Protein AF-A0A520L4H6-F1 (afdb_monomer)

Structure (mmCIF, N/CA/C/O backbone):
data_AF-A0A520L4H6-F1
#
_entry.id   AF-A0A520L4H6-F1
#
loop_
_atom_site.group_PDB
_atom_site.id
_atom_site.type_symbol
_atom_site.label_atom_id
_atom_site.label_alt_id
_atom_site.label_comp_id
_atom_site.label_asym_id
_atom_site.label_entity_id
_atom_site.label_seq_id
_atom_site.pdbx_PDB_ins_code
_atom_site.Cartn_x
_atom_site.Cartn_y
_atom_site.Cartn_z
_atom_site.occupancy
_atom_site.B_iso_or_equiv
_atom_site.auth_seq_id
_atom_site.auth_comp_id
_atom_site.auth_asym_id
_atom_site.auth_atom_id
_atom_site.pdbx_PDB_model_num
ATOM 1 N N . MET A 1 1 ? -14.475 72.567 18.106 1.00 35.28 1 MET A N 1
ATOM 2 C CA . MET A 1 1 ? -13.645 71.360 18.279 1.00 35.28 1 MET A CA 1
ATOM 3 C C . MET A 1 1 ? -13.541 70.676 16.915 1.00 35.28 1 MET A C 1
ATOM 5 O O . MET A 1 1 ? -14.540 70.161 16.457 1.00 35.28 1 MET A O 1
ATOM 9 N N . ILE A 1 2 ? -12.368 70.791 16.267 1.00 35.75 2 ILE A N 1
ATOM 10 C CA . ILE A 1 2 ? -11.735 69.817 15.341 1.00 35.75 2 ILE A CA 1
ATOM 11 C C . ILE A 1 2 ? -12.439 69.470 13.995 1.00 35.75 2 ILE A C 1
ATOM 13 O O . ILE A 1 2 ? -13.467 68.817 14.013 1.00 35.75 2 ILE A O 1
ATOM 17 N N . ARG A 1 3 ? -11.766 69.852 12.873 1.00 33.22 3 ARG A N 1
ATOM 18 C CA . ARG A 1 3 ? -11.498 69.160 11.561 1.00 33.22 3 ARG A CA 1
ATOM 19 C C . ARG A 1 3 ? -12.644 68.388 10.855 1.00 33.22 3 ARG A C 1
ATOM 21 O O . ARG A 1 3 ? -13.440 67.751 11.507 1.00 33.22 3 ARG A O 1
ATOM 28 N N . SER A 1 4 ? -12.744 68.192 9.536 1.00 34.88 4 SER A N 1
ATOM 29 C CA . SER A 1 4 ? -12.069 68.582 8.285 1.00 34.88 4 SER A CA 1
ATOM 30 C C . SER A 1 4 ? -12.858 67.876 7.147 1.00 34.88 4 SER A C 1
ATOM 32 O O . SER A 1 4 ? -13.263 66.732 7.330 1.00 34.88 4 SER A O 1
ATOM 34 N N . MET A 1 5 ? -13.057 68.513 5.982 1.00 36.38 5 MET A N 1
ATOM 35 C CA . MET A 1 5 ? -13.335 67.859 4.665 1.00 36.38 5 MET A CA 1
ATOM 36 C C . MET A 1 5 ? -12.128 66.965 4.240 1.00 36.38 5 MET A C 1
ATOM 38 O O . MET A 1 5 ? -11.129 67.064 4.965 1.00 36.38 5 MET A O 1
ATOM 42 N N . PRO A 1 6 ? -12.073 66.175 3.118 1.00 46.31 6 PRO A N 1
ATOM 43 C CA . PRO A 1 6 ? -12.830 66.168 1.827 1.00 46.31 6 PRO A CA 1
ATOM 44 C C . PRO A 1 6 ? -13.232 64.737 1.307 1.00 46.31 6 PRO A C 1
ATOM 46 O O . PRO A 1 6 ? -12.865 63.746 1.918 1.00 46.31 6 PRO A O 1
ATOM 49 N N . ARG A 1 7 ? -14.174 64.523 0.363 1.00 41.97 7 ARG A N 1
ATOM 50 C CA . ARG A 1 7 ? -14.189 64.617 -1.133 1.00 41.97 7 ARG A CA 1
ATOM 51 C C . ARG A 1 7 ? -13.374 63.529 -1.894 1.00 41.97 7 ARG A C 1
ATOM 53 O O . ARG A 1 7 ? -12.251 63.251 -1.503 1.00 41.97 7 ARG A O 1
ATOM 60 N N . TYR A 1 8 ? -13.941 63.070 -3.033 1.00 40.53 8 TYR A N 1
ATOM 61 C CA . TYR A 1 8 ? -13.426 62.214 -4.147 1.00 40.53 8 TYR A CA 1
ATOM 62 C C . TYR A 1 8 ? -13.759 60.704 -4.061 1.00 40.53 8 TYR A C 1
ATOM 64 O O . TYR A 1 8 ? -13.377 60.044 -3.109 1.00 40.53 8 TYR A O 1
ATOM 72 N N . LEU A 1 9 ? -14.671 60.154 -4.885 1.00 43.91 9 LEU A N 1
ATOM 73 C CA . LEU A 1 9 ? -14.605 59.814 -6.329 1.00 43.91 9 LEU A CA 1
ATOM 74 C C . LEU A 1 9 ? -13.539 58.741 -6.628 1.00 43.91 9 LEU A C 1
ATOM 76 O O . LEU A 1 9 ? -12.368 59.035 -6.432 1.00 43.91 9 LEU A O 1
ATOM 80 N N . ILE A 1 10 ? -13.964 57.563 -7.130 1.00 42.53 10 ILE A N 1
ATOM 81 C CA . ILE A 1 10 ? -13.317 56.667 -8.130 1.00 42.53 10 ILE A CA 1
ATOM 82 C C . ILE A 1 10 ? -13.748 55.190 -7.932 1.00 42.53 10 ILE A C 1
ATOM 84 O O . ILE A 1 10 ? -13.611 54.614 -6.857 1.00 42.53 10 ILE A O 1
ATOM 88 N N . LEU A 1 11 ? -14.268 54.603 -9.018 1.00 46.91 11 LEU A N 1
ATOM 89 C CA . LEU A 1 11 ? -14.506 53.171 -9.271 1.00 46.91 11 LEU A CA 1
ATOM 90 C C . LEU A 1 11 ? -13.249 52.311 -9.001 1.00 46.91 11 LEU A C 1
ATOM 92 O O . LEU A 1 11 ? -12.161 52.701 -9.424 1.00 46.91 11 LEU A O 1
ATOM 96 N N . PRO A 1 12 ? -13.395 51.087 -8.465 1.00 46.12 12 PRO A N 1
ATOM 97 C CA . PRO A 1 12 ? -12.777 49.932 -9.135 1.00 46.12 12 PRO A CA 1
ATOM 98 C C . PRO A 1 12 ? -13.739 48.720 -9.175 1.00 46.12 12 PRO A C 1
ATOM 100 O O . PRO A 1 12 ? -14.424 48.435 -8.203 1.00 46.12 12 PRO A O 1
ATOM 103 N N . ILE A 1 13 ? -14.007 48.106 -10.332 1.00 40.56 13 ILE A N 1
ATOM 104 C CA . ILE A 1 13 ? -13.192 47.069 -10.999 1.00 40.56 13 ILE A CA 1
ATOM 105 C C . ILE A 1 13 ? -13.367 45.671 -10.349 1.00 40.56 13 ILE A C 1
ATOM 107 O O . ILE A 1 13 ? -13.188 45.507 -9.150 1.00 40.56 13 ILE A O 1
ATOM 111 N N . LEU A 1 14 ? -13.631 44.672 -11.211 1.00 41.94 14 LEU A N 1
ATOM 112 C CA . LEU A 1 14 ? -13.517 43.212 -11.006 1.00 41.94 14 LEU A CA 1
ATOM 113 C C . LEU A 1 14 ? -14.647 42.494 -10.234 1.00 41.94 14 LEU A C 1
ATOM 115 O O . LEU A 1 14 ? -14.439 41.869 -9.201 1.00 41.94 14 LEU A O 1
ATOM 119 N N . TYR A 1 15 ? -15.834 42.443 -10.848 1.00 44.38 15 TYR A N 1
ATOM 120 C CA . TYR A 1 15 ? -16.673 41.240 -10.765 1.00 44.38 15 TYR A CA 1
ATOM 121 C C . TYR A 1 15 ? -16.003 40.134 -11.590 1.00 44.38 15 TYR A C 1
ATOM 123 O O . TYR A 1 15 ? -16.003 40.189 -12.818 1.00 44.38 15 TYR A O 1
ATOM 131 N N . GLY A 1 16 ? -15.407 39.145 -10.931 1.00 44.25 16 GLY A N 1
ATOM 132 C CA . GLY A 1 16 ? -14.827 37.996 -11.618 1.00 44.25 16 GLY A CA 1
ATOM 133 C C . GLY A 1 16 ? -14.091 37.068 -10.667 1.00 44.25 16 GLY A C 1
ATOM 134 O O . GLY A 1 16 ? -12.909 37.261 -10.420 1.00 44.25 16 GLY A O 1
ATOM 135 N N . LEU A 1 17 ? -14.805 36.039 -10.203 1.00 39.75 17 LEU A N 1
ATOM 136 C CA . LEU A 1 17 ? -14.300 34.881 -9.458 1.00 39.75 17 LEU A CA 1
ATOM 137 C C . LEU A 1 17 ? -14.046 35.086 -7.950 1.00 39.75 17 LEU A C 1
ATOM 139 O O . LEU A 1 17 ? -12.957 34.862 -7.430 1.00 39.75 17 LEU A O 1
ATOM 143 N N . CYS A 1 18 ? -15.110 35.409 -7.212 1.00 31.81 18 CYS A N 1
ATOM 144 C CA . CYS A 1 18 ? -15.204 34.992 -5.816 1.00 31.81 18 CYS A CA 1
ATOM 145 C C . CYS A 1 18 ? -15.514 33.487 -5.817 1.00 31.81 18 CYS A C 1
ATOM 147 O O . CYS A 1 18 ? -16.662 33.087 -6.002 1.00 31.81 18 CYS A O 1
ATOM 149 N N . VAL A 1 19 ? -14.488 32.642 -5.687 1.00 36.62 19 VAL A N 1
ATOM 150 C CA . VAL A 1 19 ? -14.709 31.253 -5.271 1.00 36.62 19 VAL A CA 1
ATOM 151 C C . VAL A 1 19 ? -15.153 31.336 -3.816 1.00 36.62 19 VAL A C 1
ATOM 153 O O . VAL A 1 19 ? -14.332 31.469 -2.911 1.00 36.62 19 VAL A O 1
ATOM 156 N N . MET A 1 20 ? -16.468 31.328 -3.602 1.00 33.25 20 MET A N 1
ATOM 157 C CA . MET A 1 20 ? -17.040 30.944 -2.321 1.00 33.25 20 MET A CA 1
ATOM 158 C C . MET A 1 20 ? -16.609 29.500 -2.069 1.00 33.25 20 MET A C 1
ATOM 160 O O . MET A 1 20 ? -17.202 28.562 -2.597 1.00 33.25 20 MET A O 1
ATOM 164 N N . VAL A 1 21 ? -15.527 29.327 -1.311 1.00 42.03 21 VAL A N 1
ATOM 165 C CA . VAL A 1 21 ? -15.292 28.075 -0.599 1.00 42.03 21 VAL A CA 1
ATOM 166 C C . VAL A 1 21 ? -16.391 28.024 0.448 1.00 42.03 21 VAL A C 1
ATOM 168 O O . VAL A 1 21 ? -16.353 28.757 1.436 1.00 42.03 21 VAL A O 1
ATOM 171 N N . ASP A 1 22 ? -17.418 27.237 0.150 1.00 36.25 22 ASP A N 1
ATOM 172 C CA . ASP A 1 22 ? -18.454 26.856 1.092 1.00 36.25 22 ASP A CA 1
ATOM 173 C C . ASP A 1 22 ? -17.757 26.251 2.319 1.00 36.25 22 ASP A C 1
ATOM 175 O O . ASP A 1 22 ? -17.214 25.147 2.286 1.00 36.25 22 ASP A O 1
ATOM 179 N N . ALA A 1 23 ? -17.659 27.044 3.386 1.00 44.75 23 ALA A N 1
ATOM 180 C CA . ALA A 1 23 ? -17.136 26.638 4.683 1.00 44.75 23 ALA A CA 1
ATOM 181 C C . ALA A 1 23 ? -18.226 25.851 5.426 1.00 44.75 23 ALA A C 1
ATOM 183 O O . ALA A 1 23 ? -18.702 26.262 6.485 1.00 44.75 23 ALA A O 1
ATOM 184 N N . GLY A 1 24 ? -18.664 24.758 4.806 1.00 41.88 24 GLY A N 1
ATOM 185 C CA . GLY A 1 24 ? -19.858 24.018 5.183 1.00 41.88 24 GLY A CA 1
ATOM 186 C C . GLY A 1 24 ? -19.753 22.514 4.974 1.00 41.88 24 GLY A C 1
ATOM 187 O O . GLY A 1 24 ? -20.789 21.863 4.933 1.00 41.88 24 GLY A O 1
ATOM 188 N N . ASP A 1 25 ? -18.550 21.937 4.902 1.00 36.75 25 ASP A N 1
ATOM 189 C CA . ASP A 1 25 ? -18.399 20.486 5.033 1.00 36.75 25 ASP A CA 1
ATOM 190 C 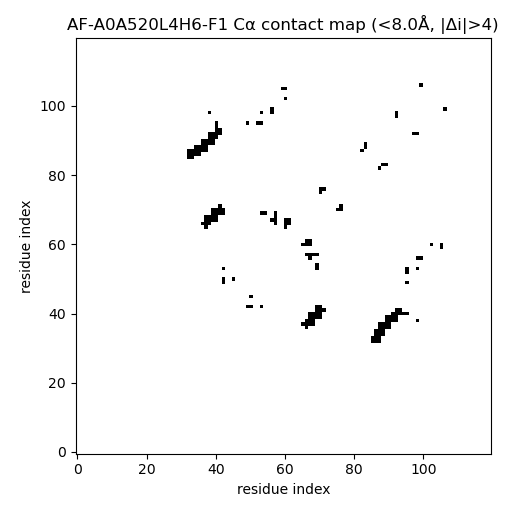C . ASP A 1 25 ? -17.932 20.170 6.456 1.00 36.75 25 ASP A C 1
ATOM 192 O O . ASP A 1 25 ? -16.804 20.468 6.861 1.00 36.75 25 ASP A O 1
ATOM 196 N N . LYS A 1 26 ? -18.848 19.616 7.258 1.00 38.44 26 LYS A N 1
ATOM 197 C CA . LYS A 1 26 ? -18.491 18.955 8.518 1.00 38.44 26 LYS A CA 1
ATOM 198 C C . LYS A 1 26 ? -17.364 17.968 8.195 1.00 38.44 26 LYS A C 1
ATOM 200 O O . LYS A 1 26 ? -17.512 17.243 7.209 1.00 38.44 26 LYS A O 1
ATOM 205 N N . PRO A 1 27 ? -16.276 17.883 8.987 1.00 44.56 27 PRO A N 1
ATOM 206 C CA . PRO A 1 27 ? -15.334 16.789 8.799 1.00 44.56 27 PRO A CA 1
ATOM 207 C C . PRO A 1 27 ? -16.156 15.505 8.843 1.00 44.56 27 PRO A C 1
ATOM 209 O O . PRO A 1 27 ? -16.991 15.352 9.737 1.00 44.56 27 PRO A O 1
ATOM 212 N N . ALA A 1 28 ? -16.010 14.660 7.821 1.00 47.56 28 ALA A N 1
ATOM 213 C CA . ALA A 1 28 ? -16.717 13.397 7.731 1.00 47.56 28 ALA A CA 1
ATOM 214 C C . ALA A 1 28 ? -16.462 12.627 9.029 1.00 47.56 28 ALA A C 1
ATOM 216 O O . ALA A 1 28 ? -15.395 12.044 9.215 1.00 47.56 28 ALA A O 1
ATOM 217 N N . GLN A 1 29 ? -17.418 12.693 9.955 1.00 42.88 29 GLN A N 1
ATOM 218 C CA . GLN A 1 29 ? -17.367 11.973 11.209 1.00 42.88 29 GLN A CA 1
ATOM 219 C C . GLN A 1 29 ? -17.622 10.520 10.843 1.00 42.88 29 GLN A C 1
ATOM 221 O O . GLN A 1 29 ? -18.754 10.068 10.693 1.00 42.88 29 GLN A O 1
ATOM 226 N N . ASN A 1 30 ? -16.533 9.831 10.527 1.00 49.00 30 ASN A N 1
ATOM 227 C CA . ASN A 1 30 ? -16.540 8.420 10.238 1.00 49.00 30 ASN A CA 1
ATOM 228 C C . ASN A 1 30 ? -16.779 7.710 11.574 1.00 49.00 30 ASN A C 1
ATOM 230 O O . ASN A 1 30 ? -15.859 7.588 12.374 1.00 49.00 30 ASN A O 1
ATOM 234 N N . ASP A 1 31 ? -17.999 7.220 11.806 1.00 54.62 31 ASP A N 1
ATOM 235 C CA . ASP A 1 31 ? -18.385 6.383 12.959 1.00 54.62 31 ASP A CA 1
ATOM 236 C C . ASP A 1 31 ? -17.617 5.034 13.033 1.00 54.62 31 ASP A C 1
ATOM 238 O O . ASP A 1 31 ? -18.024 4.097 13.723 1.00 54.62 31 ASP A O 1
ATOM 242 N N . LYS A 1 32 ? -16.501 4.888 12.308 1.00 56.88 32 LYS A N 1
ATOM 243 C CA . LYS A 1 32 ? -15.607 3.732 12.338 1.00 56.88 32 LYS A CA 1
ATOM 244 C C . LYS A 1 32 ? -14.182 4.134 12.711 1.00 56.88 32 LYS A C 1
ATOM 246 O O . LYS A 1 32 ? -13.312 4.222 11.853 1.00 56.88 32 LYS A O 1
ATOM 251 N N . ALA A 1 33 ? -13.927 4.222 14.006 1.00 58.41 33 ALA A N 1
ATOM 252 C CA . ALA A 1 33 ? -12.653 3.801 14.579 1.00 58.41 33 ALA A CA 1
ATOM 253 C C . ALA A 1 33 ? -12.963 3.199 15.953 1.00 58.41 33 ALA A C 1
ATOM 255 O O . ALA A 1 33 ? -13.576 3.856 16.796 1.00 58.41 33 ALA A O 1
ATOM 256 N N . PRO A 1 34 ? -12.746 1.882 16.110 1.00 55.38 34 PRO A N 1
ATOM 257 C CA . PRO A 1 34 ? -11.631 1.504 16.980 1.00 55.38 34 PRO A CA 1
ATOM 258 C C . PRO A 1 34 ? -10.858 0.239 16.557 1.00 55.38 34 PRO A C 1
ATOM 260 O O . PRO A 1 34 ? -10.072 -0.256 17.345 1.00 55.38 34 PRO A O 1
ATOM 263 N N . ASN A 1 35 ? -11.08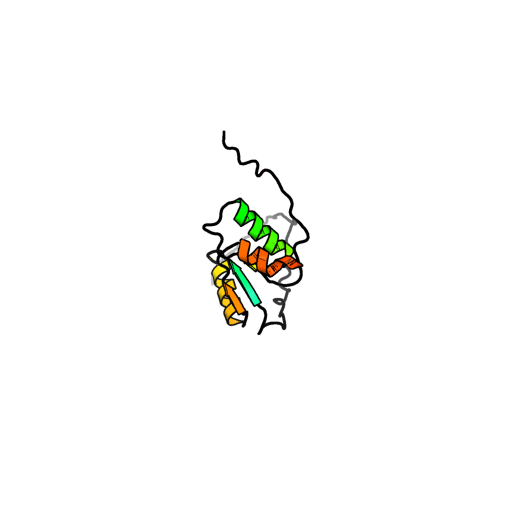7 -0.330 15.364 1.00 66.44 35 ASN A N 1
ATOM 264 C CA . ASN A 1 35 ? -10.467 -1.609 14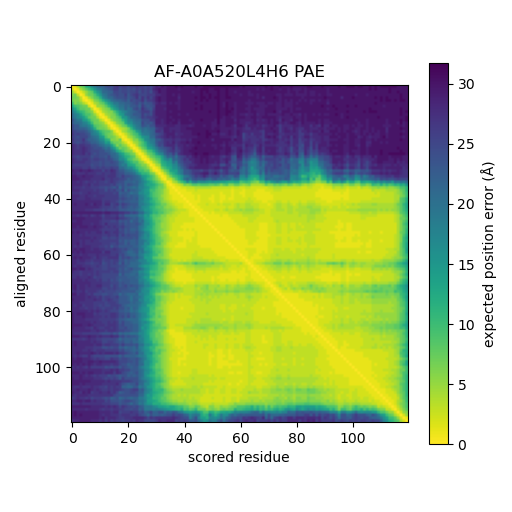.955 1.00 66.44 35 ASN A CA 1
ATOM 265 C C . ASN A 1 35 ? -10.165 -1.687 13.445 1.00 66.44 35 ASN A C 1
ATOM 267 O O . ASN A 1 35 ? -10.274 -2.752 12.831 1.00 66.44 35 ASN A O 1
ATOM 271 N N . GLN A 1 36 ? -9.861 -0.560 12.798 1.00 84.88 36 GLN A N 1
ATOM 272 C CA . GLN A 1 36 ? -9.490 -0.582 11.382 1.00 84.88 36 GLN A CA 1
ATOM 273 C C . GLN A 1 36 ? -7.971 -0.747 11.258 1.00 84.88 36 GLN A C 1
ATOM 275 O O . GLN A 1 36 ? -7.200 0.059 11.775 1.00 84.88 36 GLN A O 1
ATOM 280 N N . LYS A 1 37 ? -7.549 -1.830 10.599 1.00 92.50 37 LYS A N 1
ATOM 281 C CA . LYS A 1 37 ? -6.136 -2.154 10.395 1.00 92.50 37 LYS A CA 1
ATOM 282 C C . LYS A 1 37 ? -5.583 -1.387 9.197 1.00 92.50 37 LYS A C 1
ATOM 284 O O . LYS A 1 37 ? -6.120 -1.499 8.092 1.00 92.50 37 LYS A O 1
ATOM 289 N N . LEU A 1 38 ? -4.498 -0.649 9.411 1.00 95.38 38 LEU A N 1
ATOM 290 C CA . LEU A 1 38 ? -3.813 0.145 8.398 1.00 95.38 38 LEU A CA 1
ATOM 291 C C . LEU A 1 38 ? -2.375 -0.352 8.242 1.00 95.38 38 LEU A C 1
ATOM 293 O O . LEU A 1 38 ? -1.559 -0.223 9.151 1.00 95.38 38 LEU A O 1
ATOM 297 N N . SER A 1 39 ? -2.050 -0.901 7.074 1.00 97.19 39 SER A N 1
ATOM 298 C CA . SER A 1 39 ? -0.689 -1.328 6.756 1.00 97.1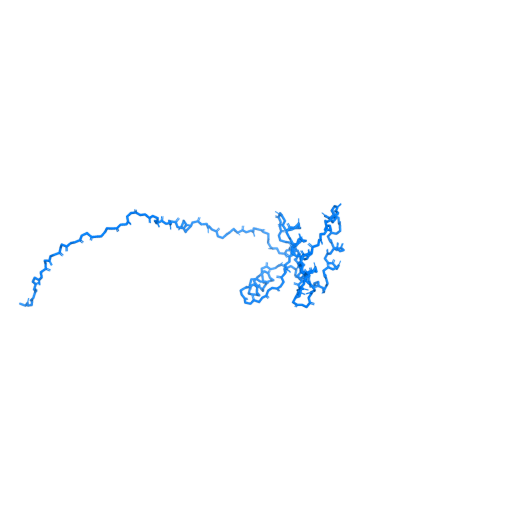9 39 SER A CA 1
ATOM 299 C C . SER 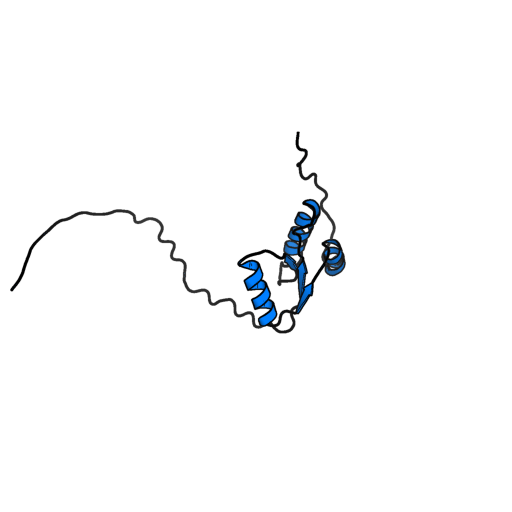A 1 39 ? 0.154 -0.113 6.348 1.00 97.19 39 SER A C 1
ATOM 301 O O . SER A 1 39 ? -0.106 0.530 5.328 1.00 97.19 39 SER A O 1
ATOM 303 N N . VAL A 1 40 ? 1.170 0.214 7.139 1.00 97.06 40 VAL A N 1
ATOM 304 C CA . VAL A 1 40 ? 2.050 1.373 6.966 1.00 97.06 40 VAL A CA 1
ATOM 305 C C . VAL A 1 40 ? 3.384 0.926 6.381 1.00 97.06 40 VAL A C 1
ATOM 307 O O . VAL A 1 40 ? 4.055 0.078 6.958 1.00 97.06 40 VAL A O 1
ATOM 310 N N . ILE A 1 41 ? 3.810 1.526 5.269 1.00 96.56 41 ILE A N 1
ATOM 311 C CA . ILE A 1 41 ? 5.096 1.225 4.621 1.00 96.56 41 ILE A CA 1
ATOM 312 C C . ILE A 1 41 ? 5.971 2.475 4.500 1.00 96.56 41 ILE A C 1
ATOM 314 O O . ILE A 1 41 ? 5.498 3.538 4.102 1.00 96.56 41 ILE A O 1
ATOM 318 N N . ASP A 1 42 ? 7.269 2.355 4.785 1.00 95.19 42 ASP A N 1
ATOM 319 C CA . ASP A 1 42 ? 8.262 3.385 4.463 1.00 95.19 42 ASP A CA 1
ATOM 320 C C . ASP A 1 42 ? 9.014 3.021 3.175 1.00 95.19 42 ASP A C 1
ATOM 322 O O . ASP A 1 42 ? 9.812 2.089 3.141 1.00 95.19 42 ASP A O 1
ATOM 326 N N . ILE A 1 43 ? 8.778 3.785 2.106 1.00 93.81 43 ILE A N 1
ATOM 327 C CA . ILE A 1 43 ? 9.397 3.558 0.791 1.00 93.81 43 ILE A CA 1
ATOM 328 C C . ILE A 1 43 ? 10.597 4.474 0.519 1.00 93.81 43 ILE A C 1
ATOM 330 O O . ILE A 1 43 ? 11.070 4.548 -0.613 1.00 93.81 43 ILE A O 1
ATOM 334 N N . ARG A 1 44 ?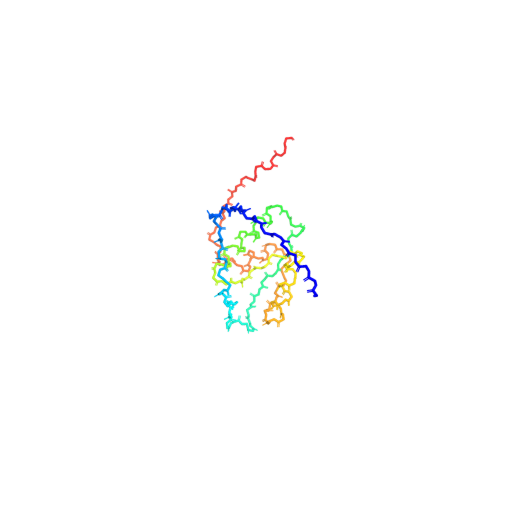 11.131 5.190 1.522 1.00 91.50 44 ARG A N 1
ATOM 335 C CA . ARG A 1 44 ? 12.250 6.137 1.324 1.00 91.50 44 ARG A CA 1
ATOM 336 C C . ARG A 1 44 ? 13.517 5.491 0.779 1.00 91.50 44 ARG A C 1
ATOM 338 O O . ARG A 1 44 ? 14.302 6.188 0.143 1.00 91.50 44 ARG A O 1
ATOM 345 N N . ARG A 1 45 ? 13.716 4.198 1.031 1.00 91.06 45 ARG A N 1
ATOM 346 C CA . ARG A 1 45 ? 14.856 3.410 0.535 1.00 91.06 45 ARG A CA 1
ATOM 347 C C . ARG A 1 45 ? 14.484 2.455 -0.602 1.00 91.06 45 ARG A C 1
ATOM 349 O O . ARG A 1 45 ? 15.345 1.718 -1.060 1.00 91.06 45 ARG A O 1
ATOM 356 N N . ALA A 1 46 ? 13.228 2.470 -1.043 1.00 93.00 46 ALA A N 1
ATOM 357 C CA . ALA A 1 46 ? 12.752 1.614 -2.118 1.00 93.00 46 ALA A CA 1
ATOM 358 C C . ALA A 1 46 ? 13.215 2.144 -3.485 1.00 93.00 46 ALA A C 1
ATOM 360 O O . ALA A 1 46 ? 13.356 3.363 -3.674 1.00 93.00 46 ALA A O 1
ATOM 361 N N . SER A 1 47 ? 13.411 1.227 -4.430 1.00 94.31 47 SER A N 1
ATOM 362 C CA . SER A 1 47 ? 13.659 1.546 -5.840 1.00 94.31 47 SER A CA 1
ATOM 363 C C . SER A 1 47 ? 12.452 2.243 -6.481 1.00 94.31 47 SER A C 1
ATOM 365 O O . SER A 1 47 ? 11.327 2.137 -5.990 1.00 94.31 47 SER A O 1
ATOM 367 N N . ASP A 1 48 ? 12.646 2.931 -7.607 1.00 93.12 48 ASP A N 1
ATOM 368 C CA . ASP A 1 48 ? 11.553 3.622 -8.312 1.00 93.12 48 ASP A CA 1
ATOM 369 C C . ASP A 1 48 ? 10.424 2.666 -8.731 1.00 93.12 48 ASP A C 1
ATOM 371 O O . ASP A 1 48 ? 9.237 3.004 -8.647 1.00 93.12 48 ASP A O 1
ATOM 375 N N . ALA A 1 49 ? 10.785 1.438 -9.113 1.00 93.31 49 ALA A N 1
ATOM 376 C CA . ALA A 1 49 ? 9.832 0.382 -9.429 1.00 93.31 49 ALA A CA 1
ATOM 377 C C . ALA A 1 49 ? 8.997 -0.010 -8.199 1.00 93.31 49 ALA A C 1
ATOM 379 O O . ALA A 1 49 ? 7.771 -0.080 -8.276 1.00 93.31 49 ALA A O 1
ATOM 380 N N . GLU A 1 50 ? 9.636 -0.202 -7.043 1.00 95.69 50 GLU A N 1
ATOM 381 C CA . GLU A 1 50 ? 8.945 -0.542 -5.795 1.00 95.69 50 GLU A CA 1
ATOM 382 C C . GLU A 1 50 ? 8.073 0.609 -5.281 1.00 95.69 50 GLU A C 1
ATOM 384 O O . GLU A 1 50 ? 6.971 0.367 -4.791 1.00 95.69 50 GLU A O 1
ATOM 389 N N . ARG A 1 51 ? 8.510 1.865 -5.439 1.00 95.88 51 ARG A N 1
ATOM 390 C CA . ARG A 1 51 ? 7.686 3.045 -5.119 1.00 95.88 51 ARG A CA 1
ATOM 391 C C . ARG A 1 51 ? 6.439 3.098 -5.989 1.00 95.88 51 ARG A C 1
ATOM 393 O O . ARG A 1 51 ? 5.345 3.331 -5.475 1.00 95.88 51 ARG A O 1
ATOM 400 N N . THR A 1 52 ? 6.595 2.845 -7.287 1.00 95.50 52 THR A N 1
ATOM 401 C CA . THR A 1 52 ? 5.466 2.825 -8.223 1.00 95.50 52 THR A CA 1
ATOM 402 C C . THR A 1 52 ? 4.504 1.686 -7.902 1.00 95.50 52 THR A C 1
ATOM 404 O O . THR A 1 52 ? 3.286 1.884 -7.886 1.00 95.50 52 THR A O 1
ATOM 407 N N . LEU A 1 53 ? 5.034 0.508 -7.564 1.00 96.25 53 LEU A N 1
ATOM 408 C CA . LEU A 1 53 ? 4.234 -0.623 -7.110 1.00 96.25 53 LEU A CA 1
ATOM 409 C C . LEU A 1 53 ? 3.467 -0.289 -5.822 1.00 96.25 53 LEU A C 1
ATOM 411 O O . LEU A 1 53 ? 2.263 -0.527 -5.766 1.00 96.25 53 LEU A O 1
ATOM 415 N N . ALA A 1 54 ? 4.117 0.311 -4.820 1.00 97.12 54 ALA A N 1
ATOM 416 C CA . ALA A 1 54 ? 3.480 0.696 -3.560 1.00 97.12 54 ALA A CA 1
ATOM 417 C C . ALA A 1 54 ? 2.343 1.708 -3.773 1.00 97.12 54 ALA A C 1
ATOM 419 O O . ALA A 1 54 ? 1.246 1.509 -3.252 1.00 97.12 54 ALA A O 1
ATOM 420 N N . ALA A 1 55 ? 2.565 2.748 -4.584 1.00 96.19 55 ALA A N 1
ATOM 421 C CA . ALA A 1 55 ? 1.538 3.738 -4.918 1.00 96.19 55 ALA A CA 1
ATOM 422 C C . ALA A 1 55 ? 0.357 3.109 -5.679 1.00 96.19 55 ALA A C 1
ATOM 424 O O . ALA A 1 55 ? -0.807 3.384 -5.380 1.00 96.19 55 ALA A O 1
ATOM 425 N N . THR A 1 56 ? 0.645 2.206 -6.620 1.00 96.00 56 THR A N 1
ATOM 426 C CA . THR A 1 56 ? -0.386 1.482 -7.379 1.00 96.00 56 THR A CA 1
ATOM 427 C C . THR A 1 56 ? -1.207 0.570 -6.470 1.00 96.00 56 THR A C 1
ATOM 429 O O . THR A 1 56 ? -2.434 0.543 -6.566 1.00 96.00 56 THR A O 1
ATOM 432 N N . LEU A 1 57 ? -0.551 -0.152 -5.555 1.00 96.50 57 LEU A N 1
ATOM 433 C CA . LEU A 1 57 ? -1.225 -0.985 -4.562 1.00 96.50 57 LEU A CA 1
ATOM 434 C C . LEU A 1 57 ? -2.095 -0.142 -3.640 1.00 96.50 57 LEU A C 1
ATOM 436 O O . LEU A 1 57 ? -3.251 -0.501 -3.444 1.00 96.50 57 LEU A O 1
ATOM 440 N N . GLN A 1 58 ? -1.587 0.989 -3.143 1.00 96.88 58 GLN A N 1
ATOM 441 C CA . GLN A 1 58 ? -2.358 1.914 -2.318 1.00 96.88 58 GLN A CA 1
ATOM 442 C C . GLN A 1 58 ? -3.637 2.355 -3.041 1.00 96.88 58 GLN A C 1
ATOM 444 O O . GLN A 1 58 ? -4.727 2.198 -2.497 1.00 96.88 58 GLN A O 1
ATOM 449 N N . GLY A 1 59 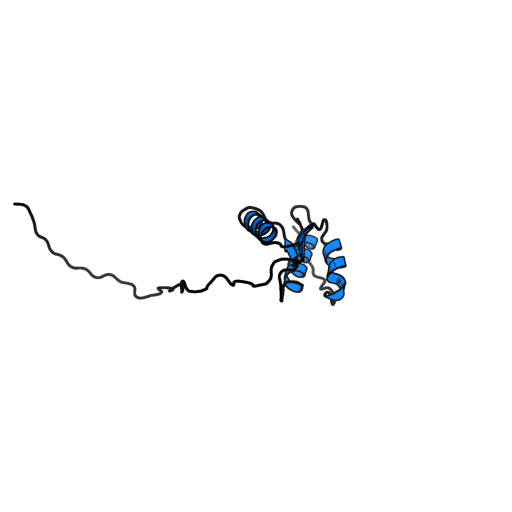? -3.534 2.820 -4.290 1.00 95.88 59 GLY A N 1
ATOM 450 C CA . GLY A 1 59 ? -4.702 3.208 -5.087 1.00 95.88 59 GLY A CA 1
ATOM 451 C C . GLY A 1 59 ? -5.660 2.045 -5.382 1.00 95.88 59 GLY A C 1
ATOM 452 O O . GLY A 1 59 ? -6.876 2.230 -5.428 1.00 95.88 59 GLY A O 1
ATOM 453 N N . LEU A 1 60 ? -5.138 0.827 -5.554 1.00 95.44 60 LEU A N 1
ATOM 454 C CA . LEU A 1 60 ? -5.946 -0.366 -5.800 1.00 95.44 60 LEU A CA 1
ATOM 455 C C . LEU A 1 60 ? -6.758 -0.787 -4.569 1.00 95.44 60 LEU A C 1
ATOM 457 O O . LEU A 1 60 ? -7.932 -1.138 -4.710 1.00 95.44 60 LEU A O 1
ATOM 461 N N . VAL A 1 61 ? -6.135 -0.798 -3.389 1.00 94.62 61 VAL A N 1
ATOM 462 C CA . VAL A 1 61 ? -6.731 -1.349 -2.162 1.00 94.62 61 VAL A CA 1
ATOM 463 C C . VAL A 1 61 ? -7.500 -0.311 -1.353 1.00 94.62 61 VAL A C 1
ATOM 465 O O . VAL A 1 61 ? -8.441 -0.694 -0.660 1.00 94.62 61 VAL A O 1
ATOM 468 N N . ASN A 1 62 ? -7.181 0.980 -1.498 1.00 95.31 62 ASN A N 1
ATOM 469 C CA . ASN A 1 62 ? -7.838 2.057 -0.754 1.00 95.31 62 ASN A CA 1
ATOM 470 C C . ASN A 1 62 ? -9.138 2.577 -1.397 1.00 95.31 62 ASN A C 1
ATOM 472 O O . ASN A 1 62 ? -9.653 3.613 -0.990 1.00 95.31 62 ASN A O 1
ATOM 476 N N . LYS A 1 63 ? -9.687 1.893 -2.411 1.00 90.38 63 LYS A N 1
ATOM 477 C CA . LYS A 1 63 ? -10.859 2.380 -3.170 1.00 90.38 63 LYS A CA 1
ATOM 478 C C . LYS A 1 63 ? -12.096 2.657 -2.317 1.00 90.38 63 LYS A C 1
ATOM 480 O O . LYS A 1 63 ? -12.884 3.527 -2.667 1.00 90.38 63 LYS A O 1
ATOM 485 N N . THR A 1 64 ? -12.303 1.868 -1.268 1.00 84.69 64 THR A N 1
ATOM 486 C CA . THR A 1 64 ? -13.503 1.939 -0.420 1.00 84.69 64 THR A CA 1
ATOM 487 C C . THR A 1 64 ? -13.192 2.331 1.016 1.00 84.69 64 THR A C 1
ATOM 489 O O . THR A 1 64 ? -14.067 2.830 1.708 1.00 84.69 64 THR A O 1
ATOM 492 N N . GLU A 1 65 ? -11.973 2.072 1.483 1.00 89.12 65 GLU A N 1
ATOM 493 C CA . GLU A 1 65 ? -11.528 2.379 2.841 1.00 89.12 65 GLU A CA 1
ATOM 494 C C . GLU A 1 65 ? -10.000 2.462 2.877 1.00 89.12 65 GLU A C 1
ATOM 496 O O . GLU A 1 65 ? -9.334 1.836 2.053 1.00 89.12 65 GLU A O 1
ATOM 501 N N . ALA A 1 66 ? -9.435 3.195 3.834 1.00 91.19 66 ALA A N 1
ATOM 502 C CA . ALA A 1 66 ? -7.990 3.260 4.005 1.00 91.19 66 ALA A CA 1
ATOM 503 C C . ALA A 1 66 ? -7.449 1.912 4.520 1.00 91.19 66 ALA A C 1
ATOM 505 O O . ALA A 1 66 ? -7.794 1.479 5.615 1.00 91.19 66 ALA A O 1
ATOM 506 N N . ARG A 1 67 ? -6.604 1.242 3.725 1.00 94.69 67 ARG A N 1
ATOM 507 C CA . ARG A 1 67 ? -5.950 -0.033 4.084 1.00 94.69 67 ARG A CA 1
ATOM 508 C C . ARG A 1 67 ? -4.427 0.033 4.026 1.00 94.69 67 ARG A C 1
ATOM 510 O O . ARG A 1 67 ? -3.766 -0.675 4.775 1.00 94.69 67 ARG A O 1
ATOM 517 N N . VAL A 1 68 ? -3.871 0.873 3.152 1.00 96.19 68 VAL A N 1
ATOM 518 C CA . VAL A 1 68 ? -2.425 1.083 3.005 1.00 96.19 68 VAL A CA 1
ATOM 519 C C . VAL A 1 68 ? -2.076 2.559 3.157 1.00 96.19 68 VAL A C 1
ATOM 521 O O . VAL A 1 68 ? -2.692 3.426 2.530 1.00 96.19 68 VAL A O 1
ATOM 524 N N . TRP A 1 69 ? -1.041 2.840 3.943 1.00 96.81 69 TRP A N 1
ATOM 525 C CA . TRP A 1 69 ? -0.477 4.171 4.124 1.00 96.81 69 TRP A CA 1
ATOM 526 C C . TRP A 1 69 ? 1.010 4.183 3.779 1.00 96.81 69 TRP A C 1
ATOM 528 O O . TRP A 1 69 ? 1.816 3.477 4.384 1.00 96.81 69 TRP A O 1
ATOM 538 N N . ILE A 1 70 ? 1.392 5.019 2.819 1.00 96.62 70 ILE A N 1
ATOM 539 C CA . ILE A 1 70 ? 2.797 5.249 2.484 1.00 96.62 70 ILE A CA 1
ATOM 540 C C . ILE A 1 70 ? 3.326 6.369 3.379 1.00 96.62 70 ILE A C 1
ATOM 542 O O . ILE A 1 70 ? 2.821 7.489 3.370 1.00 96.62 70 ILE A O 1
ATOM 546 N N . LYS A 1 71 ? 4.358 6.072 4.166 1.00 93.88 71 LYS A N 1
ATOM 547 C CA . LYS A 1 71 ? 4.905 6.978 5.173 1.00 93.88 71 LYS A CA 1
ATOM 548 C C . LYS A 1 71 ? 5.624 8.166 4.534 1.00 93.88 71 LYS A C 1
ATOM 550 O O . LYS A 1 71 ? 6.719 8.037 3.984 1.00 93.88 71 LYS A O 1
ATOM 555 N N . GLY A 1 72 ? 5.044 9.351 4.692 1.00 89.88 72 GLY A N 1
ATOM 556 C CA . GLY A 1 72 ? 5.691 10.624 4.385 1.00 89.88 72 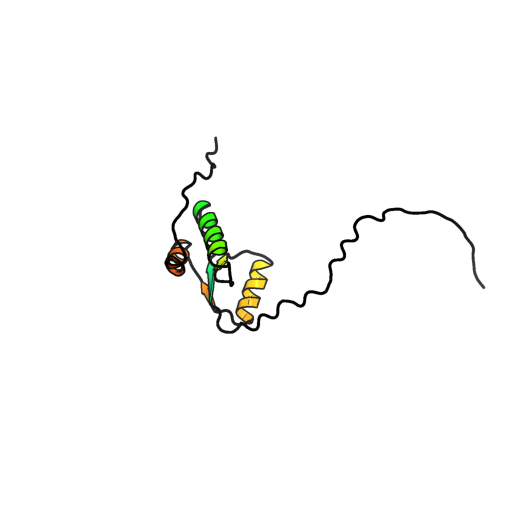GLY A CA 1
ATOM 557 C C . GLY A 1 72 ? 6.393 11.278 5.575 1.00 89.88 72 GLY A C 1
ATOM 558 O O . GLY A 1 72 ? 6.569 10.702 6.650 1.00 89.88 72 GLY A O 1
ATOM 559 N N . GLY A 1 73 ? 6.844 12.511 5.360 1.00 90.56 73 GLY A N 1
ATOM 560 C CA . GLY A 1 73 ? 7.291 13.428 6.411 1.00 90.56 73 GLY A CA 1
ATOM 561 C C . GLY A 1 73 ? 6.290 14.566 6.630 1.00 90.56 73 GLY A C 1
ATOM 562 O O . GLY A 1 73 ? 5.240 14.612 5.990 1.00 90.56 73 GLY A O 1
ATOM 563 N N . GLY A 1 74 ? 6.628 15.500 7.524 1.00 92.81 74 GLY A N 1
ATOM 564 C CA . GLY A 1 74 ? 5.825 16.703 7.771 1.00 92.81 74 GLY A CA 1
ATOM 565 C C . GLY A 1 74 ? 4.393 16.374 8.195 1.00 92.81 74 GLY A C 1
ATOM 566 O O . GLY A 1 74 ? 4.185 15.550 9.085 1.00 92.81 74 GLY A O 1
ATOM 567 N N . MET A 1 75 ? 3.418 16.984 7.519 1.00 92.12 75 MET A N 1
ATOM 568 C CA . MET A 1 75 ? 1.991 16.825 7.819 1.00 92.12 75 MET A CA 1
ATOM 569 C C . MET A 1 75 ? 1.524 15.362 7.794 1.00 92.12 75 MET A C 1
ATOM 571 O O . MET A 1 75 ? 0.755 14.948 8.652 1.00 92.12 75 MET A O 1
ATOM 575 N N . GLN A 1 76 ? 2.048 14.535 6.882 1.00 91.19 76 GLN A N 1
ATOM 576 C CA . GLN A 1 76 ? 1.646 13.123 6.785 1.00 91.19 76 GLN A CA 1
ATOM 577 C C . GLN A 1 76 ? 2.029 12.311 8.027 1.00 91.19 76 GLN A C 1
ATOM 579 O O . GLN A 1 76 ? 1.353 11.344 8.363 1.00 91.19 76 GLN A O 1
ATOM 584 N N . LYS A 1 77 ? 3.110 12.697 8.719 1.00 93.44 77 LYS A N 1
ATOM 585 C CA . LYS A 1 77 ? 3.498 12.065 9.984 1.00 93.44 77 LYS A CA 1
ATOM 586 C C . LYS A 1 77 ? 2.522 12.433 11.103 1.00 93.44 77 LYS A C 1
ATOM 588 O O . LYS A 1 77 ? 2.221 11.587 11.931 1.00 93.44 77 LYS A O 1
ATOM 593 N N . ILE A 1 78 ? 2.053 13.680 11.120 1.00 94.19 78 ILE A N 1
ATOM 594 C CA . ILE A 1 78 ? 1.097 14.165 12.123 1.00 94.19 78 ILE A CA 1
ATOM 595 C C . ILE A 1 78 ? -0.232 13.425 11.960 1.00 94.19 78 ILE A C 1
ATOM 597 O O . ILE A 1 78 ? -0.709 12.844 12.926 1.00 94.19 78 ILE A O 1
ATOM 601 N N . LEU A 1 79 ? -0.747 13.342 10.729 1.00 92.88 79 LEU A N 1
ATOM 602 C CA . LEU A 1 79 ? -1.986 12.617 10.430 1.00 92.88 79 LEU A CA 1
ATOM 603 C C . LEU A 1 79 ? -1.903 11.134 10.805 1.00 92.88 79 LEU A C 1
ATOM 605 O O . LEU A 1 79 ? -2.840 10.590 11.370 1.00 92.88 79 LEU A O 1
ATOM 609 N N . LEU A 1 80 ? -0.773 10.472 10.538 1.00 93.31 80 LEU A N 1
ATOM 610 C CA . LEU A 1 80 ? -0.611 9.066 10.910 1.00 93.31 80 LEU A CA 1
ATOM 611 C C . LEU A 1 80 ? -0.651 8.856 12.434 1.00 93.31 80 LEU A C 1
ATOM 613 O O . LEU A 1 80 ? -1.242 7.886 12.898 1.00 93.31 80 LEU A O 1
ATOM 617 N N . ASN A 1 81 ? -0.045 9.766 13.201 1.00 93.06 81 ASN A N 1
ATOM 618 C CA . ASN A 1 81 ? -0.087 9.721 14.664 1.00 93.06 81 ASN A CA 1
ATOM 619 C C . ASN A 1 81 ? -1.503 9.990 15.207 1.00 93.06 81 ASN A C 1
ATOM 621 O O . ASN A 1 81 ? -1.894 9.426 16.227 1.00 93.06 81 ASN A O 1
ATOM 625 N N . GLU A 1 82 ? -2.264 10.862 14.545 1.00 91.88 82 GLU A N 1
ATOM 626 C CA . GLU A 1 82 ? -3.659 11.140 14.896 1.00 91.88 82 GLU A CA 1
ATOM 627 C C . GLU A 1 82 ? -4.536 9.907 14.648 1.00 91.88 82 GLU A C 1
ATOM 629 O O . GLU A 1 82 ? -5.241 9.487 15.557 1.00 91.88 82 GLU A O 1
ATOM 634 N N . LEU A 1 83 ? -4.379 9.231 13.502 1.00 91.25 83 LEU A N 1
ATOM 635 C CA . LEU A 1 83 ? -5.074 7.969 13.210 1.00 91.25 83 LEU A CA 1
ATOM 636 C C . LEU A 1 83 ? -4.780 6.878 14.253 1.00 91.25 83 LEU A C 1
ATOM 638 O O . LEU A 1 83 ? -5.688 6.173 14.687 1.00 91.25 83 LEU A O 1
ATOM 642 N N . GLU A 1 84 ? -3.526 6.737 14.690 1.00 90.88 84 GLU A N 1
ATOM 643 C CA . GLU A 1 84 ? -3.173 5.815 15.782 1.00 90.88 84 GLU A CA 1
ATOM 644 C C . GLU A 1 84 ? -3.900 6.180 17.085 1.00 90.88 84 GLU A C 1
ATOM 646 O O . GLU A 1 84 ? -4.431 5.311 17.774 1.00 90.88 84 GLU A O 1
ATOM 651 N N . THR A 1 85 ? -3.986 7.477 17.392 1.00 91.25 85 THR A N 1
ATOM 652 C CA . THR A 1 85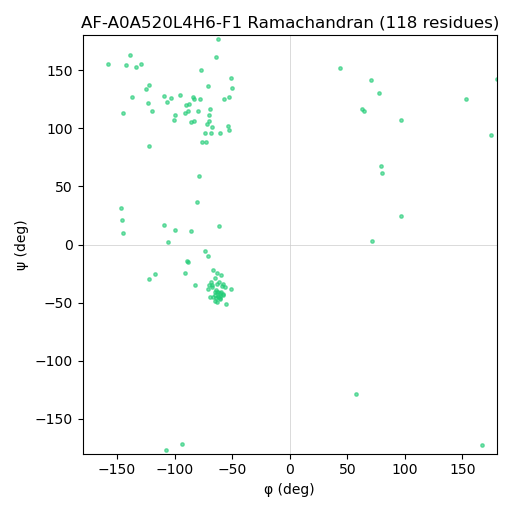 ? -4.670 7.995 18.589 1.00 91.25 85 THR A CA 1
ATOM 653 C C . THR A 1 85 ? -6.187 7.790 18.524 1.00 91.25 85 THR A C 1
ATOM 655 O O . THR A 1 85 ? -6.821 7.539 19.547 1.00 91.25 85 THR A O 1
ATOM 658 N N . GLU A 1 86 ? -6.769 7.842 17.326 1.00 89.38 86 GLU A N 1
ATOM 659 C CA . GLU A 1 86 ? -8.180 7.536 17.058 1.00 89.38 86 GLU A CA 1
ATOM 660 C C . GLU A 1 86 ? -8.495 6.029 17.111 1.00 89.38 86 GLU A C 1
ATOM 662 O O . GLU A 1 86 ? -9.661 5.637 17.053 1.00 89.38 86 GLU A O 1
ATOM 667 N N . GLY A 1 87 ? -7.480 5.171 17.263 1.00 89.62 87 GLY A N 1
ATOM 668 C CA . GLY A 1 87 ? -7.650 3.729 17.435 1.00 89.62 87 GLY A CA 1
ATOM 669 C C . GLY A 1 87 ? -7.497 2.912 16.152 1.00 89.62 87 GLY A C 1
ATOM 670 O O . GLY A 1 87 ? -8.039 1.810 16.063 1.00 89.62 87 GLY A O 1
ATOM 671 N N . TYR A 1 88 ? -6.777 3.416 15.146 1.00 92.25 88 TYR A N 1
ATOM 672 C CA . TYR A 1 88 ? -6.317 2.566 14.045 1.00 92.25 88 TYR A CA 1
ATOM 673 C C . TYR A 1 88 ? -5.209 1.621 14.515 1.00 92.25 88 TYR A C 1
ATOM 675 O O . TYR A 1 88 ? -4.250 2.031 15.168 1.00 92.25 88 TYR A O 1
ATOM 683 N N . GLU A 1 89 ? -5.290 0.356 14.104 1.00 93.69 89 GLU A N 1
ATOM 684 C CA . GLU A 1 89 ? -4.206 -0.603 14.308 1.00 93.69 89 GLU A CA 1
ATOM 685 C C . GLU A 1 89 ? -3.174 -0.430 13.188 1.00 93.69 89 GLU A C 1
ATOM 687 O O . GLU A 1 89 ? -3.412 -0.811 12.037 1.00 93.69 89 GLU A O 1
ATOM 692 N N . LEU A 1 90 ? -2.028 0.169 13.516 1.00 94.25 90 LEU A N 1
ATOM 693 C CA . LEU A 1 90 ? -0.956 0.405 12.554 1.00 94.25 90 LEU A CA 1
ATOM 694 C C . LEU A 1 90 ? -0.040 -0.818 12.436 1.00 94.25 90 LEU A C 1
ATOM 696 O O . LEU A 1 90 ? 0.827 -1.058 13.275 1.00 94.25 90 LEU A O 1
ATOM 700 N N . GLU A 1 91 ? -0.172 -1.563 11.343 1.00 95.81 91 GLU A N 1
ATOM 701 C CA . GLU A 1 91 ? 0.741 -2.655 11.008 1.00 95.81 91 GLU A CA 1
ATOM 702 C C . GLU A 1 91 ? 1.921 -2.115 10.202 1.00 95.81 91 GLU A C 1
ATOM 704 O O . GLU A 1 91 ? 1.754 -1.655 9.075 1.00 95.81 91 GLU A O 1
ATOM 709 N N . GLN A 1 92 ? 3.132 -2.186 10.753 1.00 95.88 92 GLN A N 1
ATOM 710 C CA . GLN A 1 92 ? 4.331 -1.783 10.020 1.00 95.88 92 GLN A CA 1
ATOM 711 C C . GLN A 1 92 ? 4.736 -2.872 9.025 1.00 95.88 92 GLN A C 1
ATOM 713 O O . GLN A 1 92 ? 4.976 -4.014 9.407 1.00 95.88 92 GLN A O 1
ATOM 718 N N . ILE A 1 93 ? 4.860 -2.489 7.759 1.00 96.44 93 ILE A N 1
ATOM 719 C CA . ILE A 1 93 ? 5.291 -3.350 6.664 1.00 96.44 93 ILE A CA 1
ATOM 720 C C . ILE A 1 93 ? 6.688 -2.930 6.216 1.00 96.44 93 ILE A C 1
ATOM 722 O O . ILE A 1 93 ? 6.933 -1.755 5.920 1.00 96.44 93 ILE A O 1
ATOM 726 N N . ALA A 1 94 ? 7.611 -3.890 6.157 1.00 93.44 94 ALA A N 1
ATOM 727 C CA . ALA A 1 94 ? 9.012 -3.606 5.864 1.00 93.44 94 ALA A CA 1
ATOM 728 C C . ALA A 1 94 ? 9.274 -3.467 4.360 1.00 93.44 94 ALA A C 1
ATOM 730 O O . ALA A 1 94 ? 10.108 -2.659 3.947 1.00 93.44 94 ALA A O 1
ATOM 731 N N . THR A 1 95 ? 8.568 -4.247 3.536 1.00 95.12 95 THR A N 1
ATOM 732 C CA . THR A 1 95 ? 8.811 -4.319 2.091 1.00 95.12 95 THR A CA 1
ATOM 733 C C . THR A 1 95 ? 7.525 -4.227 1.277 1.00 95.12 95 THR A C 1
ATOM 735 O O . THR A 1 95 ? 6.450 -4.644 1.704 1.00 95.12 95 THR A O 1
ATOM 738 N N . VAL A 1 96 ? 7.616 -3.726 0.041 1.00 96.19 96 VAL A N 1
ATOM 739 C CA . VAL A 1 96 ? 6.447 -3.706 -0.858 1.00 96.19 96 VAL A CA 1
ATOM 740 C C . VAL A 1 96 ? 5.962 -5.123 -1.197 1.00 96.19 96 VAL A C 1
ATOM 742 O O . VAL A 1 96 ? 4.788 -5.329 -1.489 1.00 96.19 96 VAL A O 1
ATOM 745 N N . TRP A 1 97 ? 6.842 -6.121 -1.112 1.00 96.06 97 TRP A N 1
ATOM 746 C CA . TRP A 1 97 ? 6.514 -7.523 -1.363 1.00 96.06 97 TRP A CA 1
ATOM 747 C C . TRP A 1 97 ? 5.624 -8.121 -0.273 1.00 96.06 97 TRP A C 1
ATOM 749 O O . TRP A 1 97 ? 4.715 -8.888 -0.587 1.00 96.06 97 TRP A O 1
ATOM 759 N N . GLU A 1 98 ? 5.806 -7.712 0.983 1.00 96.62 98 GLU A N 1
ATOM 760 C CA . GLU A 1 98 ? 4.869 -8.033 2.064 1.00 96.62 98 GLU A CA 1
ATOM 761 C C . GLU A 1 98 ? 3.484 -7.428 1.800 1.00 96.62 98 GLU A C 1
ATOM 763 O O . GLU A 1 98 ? 2.485 -8.126 1.957 1.00 96.62 98 GLU A O 1
ATOM 768 N N . LEU A 1 99 ? 3.394 -6.188 1.291 1.00 95.19 99 LEU A N 1
ATOM 769 C CA . LEU A 1 99 ? 2.103 -5.624 0.862 1.00 95.19 99 LEU A CA 1
ATOM 770 C C . LEU A 1 99 ? 1.461 -6.461 -0.251 1.00 95.19 99 LEU A C 1
ATOM 772 O O . LEU A 1 99 ? 0.265 -6.753 -0.199 1.00 95.19 99 LEU A O 1
ATOM 776 N N . VAL A 1 100 ? 2.239 -6.873 -1.257 1.00 96.56 100 VAL A N 1
ATOM 777 C CA . VAL A 1 100 ? 1.743 -7.748 -2.332 1.00 96.56 100 VAL A CA 1
ATOM 778 C C . VAL A 1 100 ? 1.196 -9.056 -1.760 1.00 96.56 100 VAL A C 1
ATOM 780 O O . VAL A 1 100 ? 0.125 -9.497 -2.183 1.00 96.56 100 VAL A O 1
ATOM 783 N N . ALA A 1 101 ? 1.896 -9.663 -0.800 1.00 96.69 101 ALA A N 1
ATOM 784 C CA . ALA A 1 101 ? 1.457 -10.888 -0.143 1.00 96.69 101 ALA A CA 1
ATOM 785 C C . ALA A 1 101 ? 0.143 -10.673 0.628 1.00 96.69 101 ALA A C 1
ATOM 787 O O . ALA A 1 101 ? -0.827 -11.398 0.390 1.00 96.69 101 ALA A O 1
ATOM 788 N N . SER A 1 102 ? 0.066 -9.630 1.460 1.00 95.19 102 SER A N 1
ATOM 789 C CA . SER A 1 102 ? -1.115 -9.300 2.273 1.00 95.19 102 SER A CA 1
ATOM 790 C C . SER A 1 102 ? -2.363 -9.000 1.438 1.00 95.19 102 SER A C 1
ATOM 792 O O . SER A 1 102 ? -3.480 -9.328 1.839 1.00 95.19 102 SER A O 1
ATOM 794 N N . PHE A 1 103 ? -2.200 -8.425 0.242 1.00 94.88 103 PHE A N 1
ATOM 795 C CA . PHE A 1 103 ? -3.313 -8.050 -0.637 1.00 94.88 103 PHE A CA 1
ATOM 796 C C . PHE A 1 103 ? -3.438 -8.921 -1.893 1.00 94.88 103 PHE A C 1
ATOM 798 O O . PHE A 1 103 ? -4.168 -8.562 -2.823 1.00 94.88 103 PHE A O 1
ATOM 805 N N . ARG A 1 104 ? -2.803 -10.101 -1.923 1.00 95.06 104 ARG A N 1
ATOM 806 C CA . ARG A 1 104 ? -2.743 -10.983 -3.102 1.00 95.06 104 ARG A CA 1
ATOM 807 C C . ARG A 1 104 ? -4.107 -11.281 -3.724 1.00 95.06 104 ARG A C 1
ATOM 809 O O . ARG A 1 104 ? -4.215 -11.323 -4.950 1.00 95.06 104 ARG A O 1
ATOM 816 N N . ALA A 1 105 ? -5.140 -11.452 -2.898 1.00 95.38 105 ALA A N 1
ATOM 817 C CA . ALA A 1 105 ? -6.511 -11.731 -3.333 1.00 95.38 105 ALA A CA 1
ATOM 818 C C . ALA A 1 105 ? -7.178 -10.560 -4.086 1.00 95.38 105 ALA A C 1
ATOM 820 O O . ALA A 1 105 ? -8.125 -10.768 -4.842 1.00 95.38 105 ALA A O 1
ATOM 821 N N . LYS A 1 106 ? -6.701 -9.323 -3.896 1.00 93.62 106 LYS A N 1
ATOM 822 C CA . LYS A 1 106 ? -7.191 -8.125 -4.600 1.00 93.62 106 LYS A CA 1
ATOM 823 C C . LYS A 1 106 ? -6.450 -7.873 -5.919 1.00 93.62 106 LYS A C 1
ATOM 825 O O . LYS A 1 106 ? -6.933 -7.102 -6.747 1.00 93.62 106 LYS A O 1
ATOM 830 N N . ILE A 1 107 ? -5.311 -8.530 -6.134 1.00 95.00 107 ILE A N 1
ATOM 831 C CA . ILE A 1 107 ? -4.458 -8.362 -7.314 1.00 95.00 107 ILE A CA 1
ATOM 832 C C . ILE A 1 107 ? -4.874 -9.370 -8.390 1.00 95.00 107 ILE A C 1
ATOM 834 O O . ILE A 1 107 ? -4.696 -10.580 -8.236 1.00 95.00 107 ILE A O 1
ATOM 838 N N . LYS A 1 108 ? -5.414 -8.865 -9.504 1.00 95.75 108 LYS A N 1
ATOM 839 C CA . LYS A 1 108 ? -5.864 -9.689 -10.644 1.00 95.75 108 LYS A CA 1
ATOM 840 C C . LYS A 1 108 ? -4.768 -9.974 -11.676 1.00 95.75 108 LYS A C 1
ATOM 842 O O . LYS A 1 108 ? -4.938 -10.849 -12.513 1.00 95.75 108 LYS A O 1
ATOM 847 N N . GLY A 1 109 ? -3.665 -9.237 -11.621 1.00 95.31 109 GLY A N 1
ATOM 848 C CA . GLY A 1 109 ? -2.554 -9.328 -12.562 1.00 95.31 109 GLY A CA 1
ATOM 849 C C . GLY A 1 109 ? -1.612 -8.142 -12.392 1.00 95.31 109 GLY A C 1
ATOM 850 O O . GLY A 1 109 ? -1.780 -7.343 -11.468 1.00 95.31 109 GLY A O 1
ATOM 851 N N . CYS A 1 110 ? -0.641 -8.025 -13.290 1.00 94.75 110 CYS A N 1
ATOM 852 C CA . CYS A 1 110 ? 0.276 -6.895 -13.357 1.00 94.75 110 CYS A CA 1
ATOM 853 C C . CYS A 1 110 ? 0.333 -6.331 -14.779 1.00 94.75 110 CYS A C 1
ATOM 855 O O . CYS A 1 110 ? 0.052 -7.029 -15.754 1.00 94.75 110 CYS A O 1
ATOM 857 N N . ILE A 1 111 ? 0.699 -5.056 -14.876 1.00 93.69 111 ILE A N 1
ATOM 858 C CA . ILE A 1 111 ? 1.052 -4.406 -16.135 1.00 93.69 111 ILE A CA 1
ATOM 859 C C . ILE A 1 111 ? 2.564 -4.222 -16.103 1.00 93.69 111 ILE A C 1
ATOM 861 O O . ILE A 1 111 ? 3.091 -3.610 -15.175 1.00 93.69 111 ILE A O 1
ATOM 865 N N . VAL A 1 112 ? 3.250 -4.774 -17.099 1.00 94.06 112 VAL A N 1
ATOM 866 C CA . VAL A 1 112 ? 4.691 -4.591 -17.282 1.00 94.06 112 VAL A CA 1
ATOM 867 C C . VAL A 1 112 ? 4.889 -3.444 -18.262 1.00 94.06 112 VAL A C 1
ATOM 869 O O . VAL A 1 112 ? 4.285 -3.438 -19.333 1.00 94.06 112 VAL A O 1
ATOM 872 N N . TYR A 1 113 ? 5.713 -2.471 -17.888 1.00 89.31 113 TYR A N 1
ATOM 873 C CA . TYR A 1 113 ? 6.014 -1.309 -18.714 1.00 89.31 113 TYR A CA 1
ATOM 874 C C . TYR A 1 113 ? 7.489 -0.919 -18.570 1.00 89.31 113 TYR A C 1
ATOM 876 O O . TYR A 1 113 ? 8.123 -1.224 -17.559 1.00 89.31 113 TYR A O 1
ATOM 884 N N . ASP A 1 114 ? 8.032 -0.257 -19.592 1.00 89.75 114 ASP A N 1
ATOM 885 C CA . ASP A 1 114 ? 9.349 0.384 -19.535 1.00 89.75 114 ASP A CA 1
ATOM 886 C C . ASP A 1 114 ? 9.179 1.774 -18.905 1.00 89.75 114 ASP A C 1
ATOM 888 O O . ASP A 1 114 ? 8.341 2.559 -19.354 1.00 89.75 114 ASP A O 1
ATOM 892 N N . SER A 1 115 ? 9.945 2.079 -17.855 1.00 84.62 115 SER A N 1
ATOM 893 C CA . SER A 1 115 ? 9.877 3.372 -17.166 1.00 84.62 115 SER A CA 1
ATOM 894 C C . SER A 1 115 ? 10.448 4.526 -17.992 1.00 84.62 115 SER A C 1
ATOM 896 O O . SER A 1 115 ? 10.294 5.679 -17.599 1.00 84.62 115 SER A O 1
ATOM 898 N N . GLY A 1 116 ? 11.115 4.242 -19.117 1.00 82.00 116 GLY A N 1
ATOM 899 C CA . GLY A 1 116 ? 11.690 5.257 -19.999 1.00 82.00 116 GLY A CA 1
ATOM 900 C C . GLY A 1 116 ? 12.919 5.962 -19.418 1.00 82.00 116 GLY A C 1
ATOM 901 O O . GLY A 1 116 ? 13.486 6.825 -20.078 1.00 82.00 116 GLY A O 1
ATOM 902 N N . ASN A 1 117 ? 13.383 5.568 -18.227 1.00 66.12 117 ASN A N 1
ATOM 903 C CA . ASN A 1 117 ? 14.515 6.176 -17.518 1.00 66.12 117 ASN A CA 1
ATOM 904 C C . ASN A 1 117 ? 15.885 5.690 -18.036 1.00 66.12 117 ASN A C 1
ATOM 906 O O . ASN A 1 117 ? 16.834 5.510 -17.272 1.00 66.12 117 ASN A O 1
ATOM 910 N N . ARG A 1 118 ? 16.009 5.461 -19.348 1.00 56.03 118 ARG A N 1
ATOM 911 C CA . ARG A 1 118 ? 17.313 5.238 -19.981 1.00 56.03 118 ARG A CA 1
ATOM 912 C C . ARG A 1 118 ? 17.999 6.598 -20.109 1.00 56.03 118 ARG A C 1
ATOM 914 O O . ARG A 1 118 ? 17.812 7.288 -21.106 1.00 56.03 118 ARG A O 1
ATOM 921 N N . SER A 1 119 ? 18.737 7.001 -19.077 1.00 48.41 119 SER A N 1
ATOM 922 C CA . SER A 1 119 ? 19.652 8.141 -19.169 1.00 48.41 119 SER A CA 1
ATOM 923 C C . SER A 1 119 ? 20.647 7.891 -20.309 1.00 48.41 119 SER A C 1
ATOM 925 O O . SER A 1 119 ? 21.282 6.835 -20.340 1.00 48.41 119 SER A O 1
ATOM 927 N N . ILE A 1 120 ? 20.731 8.839 -21.246 1.00 42.19 120 ILE A N 1
ATOM 928 C CA . ILE A 1 120 ? 21.828 8.971 -22.220 1.00 42.19 120 ILE A CA 1
ATOM 929 C C . ILE A 1 120 ? 23.005 9.643 -21.517 1.00 42.19 120 ILE A C 1
ATOM 931 O O . ILE A 1 120 ? 22.741 10.590 -20.740 1.00 42.19 120 ILE A O 1
#

Solvent-accessible surface area (backbone atoms only — not comparable to full-atom values): 8025 Å² total; per-residue (Å²): 134,80,90,78,87,83,90,84,91,83,90,80,88,81,94,77,80,83,77,79,74,76,90,74,74,73,76,81,80,65,94,77,58,67,77,50,61,30,40,34,32,66,52,89,85,49,52,74,69,49,44,51,48,45,54,50,48,33,62,66,61,35,73,86,47,81,38,55,43,78,60,59,65,72,69,53,44,54,52,53,53,48,43,45,73,56,31,36,44,75,42,81,41,87,47,61,65,57,52,49,62,78,44,45,91,78,55,90,75,84,85,89,79,83,86,76,80,75,81,126

pLDDT: mean 77.54, std 23.74, range [31.81, 97.19]

Radius of gyration: 25.09 Å; Cα contacts (8 Å, |Δi|>4): 91; chains: 1; bounding box: 42×83×41 Å

Nearest PDB structures (foldseek):
  2wrz-assembly2_B  TM=4.299E-01  e=1.646E+00  Escherichia coli K-12
  3pgj-assembly1_D  TM=3.648E-01  e=8.198E+00  Vibrio cholerae O1 biovar El Tor str. N16961
  2d0j-assembly2_D  TM=2.441E-01  e=6.707E+00  Homo sapiens

Foldseek 3Di:
DDDDDDDDDDDDDDPDDPPPPPPDDDPPPPPDDAEAEAEEEECPVPDPVQVVLLVVLQCQPPVPHHHYHYDDDDPSVVVVVVSVVSHYHYHYDYGSVVSCVVCVVSDPDDDDDDPPPPDD

Secondary structure (DSSP, 8-state):
------------------------------S--SS-EEEEE--TTS-HHHHHHHHHHHHHHTTSS--EEE--STHHHHHHHHHHHTT-EEEEE--HHHHHHHTGGG--------------

Mean predicted aligned error: 13.56 Å

Sequence (120 aa):
MIRSMPRYLILPILYGLCVMVDAGDKPAQNDKAPNQKLSVIDIRRASDAERTLAATLQGLVNKTEARVWIKGGGMQKILLNELETEGYELEQIATVWELVASFRAKIKGCIVYDSGNRSI